Protein AF-A0A7X9Q5V1-F1 (afdb_monomer_lite)

Secondary structure (DSSP, 8-state):
--SHHHHHHHHHTTS--------PPPPPP-PPPEEEEETTB-SS----HHHHHHHTTSPEEEEETT--EEEEEEEEEEEEEEEEEE-TTT--EEEEEEEEEEEESSSS--HHHHHHHHHH--TT-EEEEEEEEEE-

Radius of gyration: 31.69 Å; chains: 1; bounding box: 59×36×107 Å

Structure (mmCIF, N/CA/C/O backbone):
data_AF-A0A7X9Q5V1-F1
#
_entry.id   AF-A0A7X9Q5V1-F1
#
loop_
_atom_site.group_PDB
_atom_site.id
_atom_site.type_symbol
_atom_site.label_atom_id
_atom_site.label_alt_id
_atom_site.label_comp_id
_atom_site.label_asym_id
_atom_site.label_entity_id
_atom_site.label_seq_id
_atom_site.pdbx_PDB_ins_code
_atom_site.Cartn_x
_atom_site.Cartn_y
_atom_site.Cartn_z
_atom_site.occupancy
_atom_site.B_iso_or_equiv
_atom_site.auth_seq_id
_atom_site.auth_comp_id
_atom_site.auth_asym_id
_atom_site.auth_atom_id
_atom_site.pdbx_PDB_model_num
ATOM 1 N N . MET A 1 1 ? 37.152 24.543 -82.909 1.00 51.34 1 MET A N 1
ATOM 2 C CA . MET A 1 1 ? 37.102 25.037 -81.510 1.00 51.34 1 MET A CA 1
ATOM 3 C C . MET A 1 1 ? 35.661 25.082 -80.971 1.00 51.34 1 MET A C 1
ATOM 5 O O . MET A 1 1 ? 35.198 26.136 -80.565 1.00 51.34 1 MET A O 1
ATOM 9 N N . LYS A 1 2 ? 34.920 23.960 -80.984 1.00 51.84 2 LYS A N 1
ATOM 10 C CA . LYS A 1 2 ? 33.527 23.888 -80.474 1.00 51.84 2 LYS A CA 1
ATOM 11 C C . LYS A 1 2 ? 33.261 22.700 -79.531 1.00 51.84 2 LYS A C 1
ATOM 13 O O . LYS A 1 2 ? 32.207 22.643 -78.917 1.00 51.84 2 LYS A O 1
ATOM 18 N N . HIS A 1 3 ? 34.222 21.786 -79.367 1.00 50.09 3 HIS A N 1
ATOM 19 C CA . HIS A 1 3 ? 34.060 20.588 -78.528 1.00 50.09 3 HIS A CA 1
ATOM 20 C C . HIS A 1 3 ? 34.547 20.773 -77.083 1.00 50.09 3 HIS A C 1
ATOM 22 O O . HIS A 1 3 ? 34.115 20.047 -76.196 1.00 50.09 3 HIS A O 1
ATOM 28 N N . THR A 1 4 ? 35.373 21.788 -76.815 1.00 50.97 4 THR A N 1
ATOM 29 C CA . THR A 1 4 ? 35.905 22.060 -75.470 1.00 50.97 4 THR A CA 1
ATOM 30 C C . THR A 1 4 ? 34.893 22.734 -74.540 1.00 50.97 4 THR A C 1
ATOM 32 O O . THR A 1 4 ? 35.052 22.656 -73.332 1.00 50.97 4 THR A O 1
ATOM 35 N N . GLN A 1 5 ? 33.834 23.357 -75.073 1.00 52.28 5 GLN A N 1
ATOM 36 C CA . GLN A 1 5 ? 32.767 23.959 -74.257 1.00 52.28 5 GLN A CA 1
ATOM 37 C C . GLN A 1 5 ? 31.702 22.947 -73.815 1.00 52.28 5 GLN A C 1
ATOM 39 O O . GLN A 1 5 ? 31.035 23.164 -72.807 1.00 52.28 5 GLN A O 1
ATOM 44 N N . PHE A 1 6 ? 31.563 21.824 -74.527 1.00 47.78 6 PHE A N 1
ATOM 45 C CA . PHE A 1 6 ? 30.574 20.797 -74.189 1.00 47.78 6 PHE A CA 1
ATOM 46 C C . PHE A 1 6 ? 31.024 19.926 -73.007 1.00 47.78 6 PHE A C 1
ATOM 48 O O . PHE A 1 6 ? 30.204 19.509 -72.193 1.00 47.78 6 PHE A O 1
ATOM 55 N N . PHE A 1 7 ? 32.335 19.707 -72.863 1.00 49.75 7 PHE A N 1
ATOM 56 C CA . PHE A 1 7 ? 32.891 18.920 -71.758 1.00 49.75 7 PHE A CA 1
ATOM 57 C C . PHE A 1 7 ? 32.837 19.650 -70.408 1.00 49.75 7 PHE A C 1
ATOM 59 O O . PHE A 1 7 ? 32.642 19.020 -69.371 1.00 49.75 7 PHE A O 1
ATOM 66 N N . THR A 1 8 ? 32.933 20.981 -70.407 1.00 52.97 8 THR A N 1
ATOM 67 C CA . THR A 1 8 ? 32.878 21.788 -69.178 1.00 52.97 8 THR A CA 1
ATOM 68 C C . THR A 1 8 ? 31.462 21.884 -68.598 1.00 52.97 8 THR A C 1
ATOM 70 O O . THR A 1 8 ? 31.306 22.007 -67.386 1.00 52.97 8 THR A O 1
ATOM 73 N N . ALA A 1 9 ? 30.420 21.770 -69.431 1.00 52.94 9 ALA A N 1
ATOM 74 C CA . ALA A 1 9 ? 29.026 21.832 -68.983 1.00 52.94 9 ALA A CA 1
ATOM 75 C C . ALA A 1 9 ? 28.576 20.561 -68.234 1.00 52.94 9 ALA A C 1
ATOM 77 O O . ALA A 1 9 ? 27.799 20.643 -67.287 1.00 52.94 9 ALA A O 1
ATOM 78 N N . VAL A 1 10 ? 29.106 19.388 -68.600 1.00 55.66 10 VAL A N 1
ATOM 79 C CA . VAL A 1 10 ? 28.763 18.110 -67.945 1.00 55.66 10 VAL A CA 1
ATOM 80 C C . VAL A 1 10 ? 29.440 17.976 -66.575 1.00 55.66 10 VAL A C 1
ATOM 82 O O . VAL A 1 10 ? 28.869 17.388 -65.657 1.00 55.66 10 VAL A O 1
ATOM 85 N N . LEU A 1 11 ? 30.615 18.588 -66.388 1.00 52.44 11 LEU A N 1
ATOM 86 C CA . LEU A 1 11 ? 31.345 18.532 -65.118 1.00 52.44 11 LEU A CA 1
ATOM 87 C C . LEU A 1 11 ? 30.698 19.389 -64.009 1.00 52.44 11 LEU A C 1
ATOM 89 O O . LEU A 1 11 ? 30.880 19.101 -62.829 1.00 52.44 11 LEU A O 1
ATOM 93 N N . PHE A 1 12 ? 29.902 20.406 -64.364 1.00 50.44 12 PHE A N 1
ATOM 94 C CA . PHE A 1 12 ? 29.249 21.298 -63.394 1.00 50.44 12 PHE A CA 1
ATOM 95 C C . PHE A 1 12 ? 27.901 20.762 -62.867 1.00 50.44 12 PHE A C 1
ATOM 97 O O . PHE A 1 12 ? 27.459 21.146 -61.785 1.00 50.44 12 PHE A O 1
ATOM 104 N N . CYS A 1 13 ? 27.264 19.820 -63.574 1.00 51.62 13 CYS A N 1
ATOM 105 C CA . CYS A 1 13 ? 26.021 19.176 -63.123 1.00 51.62 13 CYS A CA 1
ATOM 106 C C . CYS A 1 13 ? 26.232 18.069 -62.074 1.00 51.62 13 CYS A C 1
ATOM 108 O O . CYS A 1 13 ? 25.271 17.653 -61.435 1.00 51.62 13 CYS A O 1
ATOM 110 N N . LEU A 1 14 ? 27.466 17.598 -61.863 1.00 52.03 14 LEU A N 1
ATOM 111 C CA . LEU A 1 14 ? 27.760 16.532 -60.893 1.00 52.03 14 LEU A CA 1
ATOM 112 C C . LEU A 1 14 ? 28.022 17.039 -59.464 1.00 52.03 14 LEU A C 1
ATOM 114 O O . LEU A 1 14 ? 28.053 16.236 -58.536 1.00 52.03 14 LEU A O 1
ATOM 118 N N . PHE A 1 15 ? 28.157 18.354 -59.259 1.00 54.38 15 PHE A N 1
ATOM 119 C CA . PHE A 1 15 ? 28.454 18.947 -57.944 1.00 54.38 15 PHE A CA 1
ATOM 120 C C . PHE A 1 15 ? 27.247 19.575 -57.225 1.00 54.38 15 PHE A C 1
ATOM 122 O O . PHE A 1 15 ? 27.397 20.092 -56.122 1.00 54.38 15 PHE A O 1
ATOM 129 N N . SER A 1 16 ? 26.041 19.519 -57.799 1.00 53.00 16 SER A N 1
ATOM 130 C CA . SER A 1 16 ? 24.839 20.162 -57.230 1.00 53.00 16 SER A CA 1
ATOM 131 C C . SER A 1 16 ? 23.951 19.242 -56.381 1.00 53.00 16 SER A C 1
ATOM 133 O O . SER A 1 16 ? 22.939 19.691 -55.848 1.00 53.00 16 SER A O 1
ATOM 135 N N . LEU A 1 17 ? 24.336 17.982 -56.161 1.00 56.84 17 LEU A N 1
ATOM 136 C CA . LEU A 1 17 ? 23.668 17.111 -55.190 1.00 56.84 17 LEU A CA 1
ATOM 137 C C . LEU A 1 17 ? 24.223 17.352 -53.779 1.00 56.84 17 LEU A C 1
ATOM 139 O O . LEU A 1 17 ? 24.745 16.447 -53.130 1.00 56.84 17 LEU A O 1
ATOM 143 N N . GLN A 1 18 ? 24.079 18.578 -53.270 1.00 59.53 18 GLN A N 1
ATOM 144 C CA . GLN A 1 18 ? 24.025 18.769 -51.823 1.00 59.53 18 GLN A CA 1
ATOM 145 C C . GLN A 1 18 ? 22.695 18.186 -51.352 1.00 59.53 18 GLN A C 1
ATOM 147 O O . GLN A 1 18 ? 21.667 18.859 -51.287 1.00 59.53 18 GLN A O 1
ATOM 152 N N . ALA A 1 19 ? 22.718 16.881 -51.087 1.00 58.00 19 ALA A N 1
ATOM 153 C CA . ALA A 1 19 ? 21.669 16.197 -50.363 1.00 58.00 19 ALA A CA 1
ATOM 154 C C . ALA A 1 19 ? 21.519 16.904 -49.012 1.00 58.00 19 ALA A C 1
ATOM 156 O O . ALA A 1 19 ? 22.333 16.724 -48.107 1.00 58.00 19 ALA A O 1
ATOM 157 N N . ASN A 1 20 ? 20.496 17.751 -48.893 1.00 62.19 20 ASN A N 1
ATOM 158 C CA . ASN A 1 20 ? 20.052 18.246 -47.602 1.00 62.19 20 ASN A CA 1
ATOM 159 C C . ASN A 1 20 ? 19.722 17.014 -46.761 1.00 62.19 20 ASN A C 1
ATOM 161 O O . ASN A 1 20 ? 18.737 16.322 -47.025 1.00 62.19 20 ASN A O 1
ATOM 165 N N . ALA A 1 21 ? 20.572 16.711 -45.781 1.00 57.31 21 ALA A N 1
ATOM 166 C CA . ALA A 1 21 ? 20.286 15.720 -44.765 1.00 57.31 21 ALA A CA 1
ATOM 167 C C . ALA A 1 21 ? 19.080 16.232 -43.971 1.00 57.31 21 ALA A C 1
ATOM 169 O O . ALA A 1 21 ? 19.227 16.949 -42.985 1.00 57.31 21 ALA A O 1
ATOM 170 N N . GLN A 1 22 ? 17.870 15.916 -44.440 1.00 66.75 22 GLN A N 1
ATOM 171 C CA . GLN A 1 22 ? 16.659 16.089 -43.656 1.00 66.75 22 GLN A CA 1
ATOM 172 C C . GLN A 1 22 ? 16.850 15.255 -42.398 1.00 66.75 22 GLN A C 1
ATOM 174 O O . GLN A 1 22 ? 16.848 14.021 -42.436 1.00 66.75 22 GLN A O 1
ATOM 179 N N . THR A 1 23 ? 17.077 15.942 -41.283 1.00 66.56 23 THR A N 1
ATOM 180 C CA . THR A 1 23 ? 17.095 15.324 -39.969 1.00 66.56 23 THR A CA 1
ATOM 181 C C . THR A 1 23 ? 15.742 14.653 -39.797 1.00 66.56 23 THR A C 1
ATOM 183 O O . THR A 1 23 ? 14.699 15.308 -39.753 1.00 66.56 23 THR A O 1
ATOM 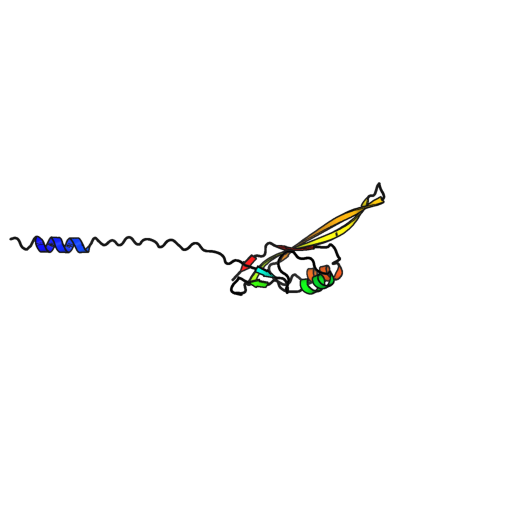186 N N . LYS A 1 24 ? 15.740 13.314 -39.796 1.00 73.81 24 LYS A N 1
ATOM 187 C CA . LYS A 1 24 ? 14.519 12.553 -39.536 1.00 73.81 24 LYS A CA 1
ATOM 188 C C . LYS A 1 24 ? 13.963 13.074 -38.210 1.00 73.81 24 LYS A C 1
ATOM 190 O O . LYS A 1 24 ? 14.724 13.108 -37.239 1.00 73.81 24 LYS A O 1
ATOM 195 N N . PRO A 1 25 ? 12.695 13.515 -38.157 1.00 75.00 25 PRO A N 1
ATOM 196 C CA . PRO A 1 25 ? 12.131 14.022 -36.921 1.00 75.00 25 PRO A CA 1
ATOM 197 C C . PRO A 1 25 ? 12.302 12.951 -35.848 1.00 75.00 25 PRO A C 1
ATOM 199 O O . PRO A 1 25 ? 11.905 11.801 -36.048 1.00 75.00 25 PRO A O 1
ATOM 202 N N . VAL A 1 26 ? 12.954 13.322 -34.743 1.00 79.75 26 VAL A N 1
ATOM 203 C CA . VAL A 1 26 ? 13.167 12.423 -33.607 1.00 79.75 26 VAL A CA 1
ATOM 204 C C . VAL A 1 26 ? 11.798 11.904 -33.196 1.00 79.75 26 VAL A C 1
ATOM 206 O O . VAL A 1 26 ? 10.899 12.686 -32.873 1.00 79.75 26 VAL A O 1
ATOM 209 N N . ALA A 1 27 ? 11.613 10.586 -33.274 1.00 82.69 27 ALA A N 1
ATOM 210 C CA . ALA A 1 27 ? 10.361 9.968 -32.883 1.00 82.69 27 ALA A CA 1
ATOM 211 C C . ALA A 1 27 ? 10.076 10.361 -31.429 1.00 82.69 27 ALA A C 1
ATOM 213 O O . ALA A 1 27 ? 10.887 10.102 -30.540 1.00 82.69 27 ALA A O 1
ATOM 214 N N . LYS A 1 28 ? 8.940 11.026 -31.190 1.00 84.12 28 LYS A N 1
ATOM 215 C CA . LYS A 1 28 ? 8.536 11.404 -29.834 1.00 84.12 28 LYS A CA 1
ATOM 216 C C . LYS A 1 28 ? 8.432 10.132 -29.000 1.00 84.12 28 LYS A C 1
ATOM 218 O O . LYS A 1 28 ? 7.654 9.240 -29.346 1.00 84.12 28 LYS A O 1
ATOM 223 N N . PHE A 1 29 ? 9.207 10.062 -27.921 1.00 84.88 29 PHE A N 1
ATOM 224 C CA . PHE A 1 29 ? 9.113 8.970 -26.964 1.00 84.88 29 PHE A CA 1
ATOM 225 C C . PHE A 1 29 ? 7.681 8.898 -26.430 1.00 84.88 29 PHE A C 1
ATOM 227 O O . PHE A 1 29 ? 7.141 9.884 -25.927 1.00 84.88 29 PHE A O 1
ATOM 234 N N . LYS A 1 30 ? 7.052 7.735 -26.589 1.00 86.69 30 LYS A N 1
ATOM 235 C CA . LYS A 1 30 ? 5.739 7.444 -26.021 1.00 86.69 30 LYS A CA 1
ATOM 236 C C . LYS A 1 30 ? 5.967 6.490 -24.854 1.00 86.69 30 LYS A C 1
ATOM 238 O O . LYS A 1 30 ? 6.289 5.331 -25.120 1.00 86.69 30 LYS A O 1
ATOM 243 N N . PRO A 1 31 ? 5.841 6.949 -23.598 1.00 85.62 31 PRO A N 1
ATOM 244 C CA . PRO A 1 31 ? 6.007 6.055 -22.466 1.00 85.62 31 PRO A CA 1
ATOM 245 C C . PRO A 1 31 ? 4.957 4.934 -22.530 1.00 85.62 31 PRO A C 1
ATOM 247 O O . PRO A 1 31 ? 3.817 5.181 -22.947 1.00 85.62 31 PRO A O 1
ATOM 250 N N . PRO A 1 32 ? 5.322 3.703 -22.139 1.00 92.25 32 PRO A N 1
ATOM 251 C CA . PRO A 1 32 ? 4.369 2.609 -22.050 1.00 92.25 32 PRO A CA 1
ATOM 252 C C . PRO A 1 32 ? 3.302 2.932 -21.000 1.00 92.25 32 PRO A C 1
ATOM 254 O O . PRO A 1 32 ? 3.570 3.590 -19.993 1.00 92.25 32 PRO A O 1
ATOM 257 N N . LYS A 1 33 ? 2.078 2.446 -21.218 1.00 93.62 33 LYS A N 1
ATOM 258 C CA . LYS A 1 33 ? 1.051 2.468 -20.173 1.00 93.62 33 LYS A CA 1
ATOM 259 C C . LYS A 1 33 ? 1.379 1.377 -19.161 1.00 93.62 33 LYS A C 1
ATOM 261 O O . LYS A 1 33 ? 1.417 0.204 -19.529 1.00 93.62 33 LYS A O 1
ATOM 266 N N . LEU A 1 34 ? 1.611 1.778 -17.918 1.00 94.94 34 LEU A N 1
ATOM 267 C CA . LEU A 1 34 ? 1.968 0.879 -16.829 1.00 94.94 34 LEU A CA 1
ATOM 268 C C . LEU A 1 34 ? 0.745 0.550 -15.972 1.00 94.94 34 LEU A C 1
ATOM 270 O O . LEU A 1 34 ? -0.183 1.346 -15.851 1.00 94.94 34 LEU A O 1
ATOM 274 N N . THR A 1 35 ? 0.756 -0.635 -15.377 1.00 95.69 35 THR A N 1
ATOM 275 C CA . THR A 1 35 ? -0.200 -1.091 -14.369 1.00 95.69 35 THR A CA 1
ATOM 276 C C . THR A 1 35 ? 0.565 -1.506 -13.124 1.00 95.69 35 THR A C 1
ATOM 278 O O . THR A 1 35 ? 1.548 -2.242 -13.216 1.00 95.69 35 THR A O 1
ATOM 281 N N . THR A 1 36 ? 0.093 -1.045 -11.969 1.00 96.19 36 THR A N 1
ATOM 282 C CA . THR A 1 36 ? 0.651 -1.385 -10.659 1.00 96.19 36 THR A CA 1
ATOM 283 C C . THR A 1 36 ? -0.284 -2.345 -9.939 1.00 96.19 36 THR A C 1
ATOM 285 O O . THR A 1 36 ? -1.501 -2.162 -9.957 1.00 96.19 36 THR A O 1
ATOM 288 N N . MET A 1 37 ? 0.280 -3.362 -9.292 1.00 96.06 37 MET A N 1
ATOM 289 C CA . MET A 1 37 ? -0.467 -4.343 -8.511 1.00 96.06 37 MET A CA 1
ATOM 290 C C . MET A 1 37 ? 0.182 -4.630 -7.164 1.00 96.06 37 MET A C 1
ATOM 292 O O . MET A 1 37 ? 1.408 -4.677 -7.053 1.00 96.06 37 MET A O 1
ATOM 296 N N . LEU A 1 38 ? -0.659 -4.924 -6.174 1.00 96.25 38 LEU A N 1
ATOM 297 C CA . LEU A 1 38 ? -0.268 -5.516 -4.899 1.00 96.25 38 LEU A CA 1
ATOM 298 C C . LEU A 1 38 ? -0.957 -6.878 -4.766 1.00 96.25 38 LEU A C 1
ATOM 300 O O . LEU A 1 38 ? -2.167 -6.960 -4.559 1.00 96.25 38 LEU A O 1
ATOM 304 N N . GLY A 1 39 ? -0.197 -7.962 -4.926 1.00 93.50 39 GLY A N 1
ATOM 305 C CA . GLY A 1 39 ? -0.789 -9.294 -5.077 1.00 93.50 39 GLY A CA 1
ATOM 306 C C . GLY A 1 39 ? -1.646 -9.372 -6.346 1.00 93.50 39 GLY A C 1
ATOM 307 O O . GLY A 1 39 ? -1.134 -9.149 -7.441 1.00 93.50 39 GLY A O 1
ATOM 308 N N . GLU A 1 40 ? -2.934 -9.675 -6.190 1.00 93.50 40 GLU A N 1
ATOM 309 C CA . GLU A 1 40 ? -3.923 -9.711 -7.282 1.00 93.50 40 GLU A CA 1
ATOM 310 C C . GLU A 1 40 ? -4.743 -8.415 -7.394 1.00 93.50 40 GLU A C 1
ATOM 312 O O . GLU A 1 40 ? -5.560 -8.263 -8.302 1.00 93.50 40 GLU A O 1
ATOM 317 N N . PHE A 1 41 ? -4.508 -7.457 -6.495 1.00 95.00 41 PHE A N 1
ATOM 318 C CA . PHE A 1 41 ? -5.272 -6.221 -6.424 1.00 95.00 41 PHE A CA 1
ATOM 319 C C . PHE A 1 41 ? -4.636 -5.134 -7.285 1.00 95.00 41 PHE A C 1
ATOM 321 O O . PHE A 1 41 ? -3.419 -4.928 -7.273 1.00 95.00 41 PHE A O 1
ATOM 328 N N . LYS A 1 42 ? -5.495 -4.429 -8.017 1.00 92.06 42 LYS A N 1
ATOM 329 C CA . LYS A 1 42 ? -5.195 -3.231 -8.800 1.00 92.06 42 LYS A CA 1
ATOM 330 C C . LYS A 1 42 ? -6.273 -2.190 -8.521 1.00 92.06 42 LYS A C 1
ATOM 332 O O . LYS A 1 42 ? -7.377 -2.560 -8.121 1.00 92.06 42 LYS A O 1
ATOM 337 N N . ASP A 1 43 ? -5.955 -0.933 -8.802 1.00 89.75 43 ASP A N 1
ATOM 338 C CA . ASP A 1 43 ? -6.862 0.203 -8.628 1.00 89.75 43 ASP A CA 1
ATOM 339 C C . ASP A 1 43 ? -7.425 0.314 -7.193 1.00 89.75 43 ASP A C 1
ATOM 341 O O . ASP A 1 43 ? -6.940 -0.315 -6.248 1.00 89.75 43 ASP A O 1
ATOM 345 N N . SER A 1 44 ? -8.427 1.172 -7.005 1.00 91.88 44 SER A N 1
ATOM 346 C CA . SER A 1 44 ? -9.134 1.300 -5.732 1.00 91.88 44 SER A CA 1
ATOM 347 C C . SER A 1 44 ? -10.166 0.186 -5.585 1.00 91.88 44 SER A C 1
ATOM 349 O O . SER A 1 44 ? -11.079 0.064 -6.399 1.00 91.88 44 SER A O 1
ATOM 351 N N . THR A 1 45 ? -10.053 -0.603 -4.520 1.00 94.62 45 THR A N 1
ATOM 352 C CA . THR A 1 45 ? -11.008 -1.671 -4.212 1.00 94.62 45 THR A CA 1
ATOM 353 C C . THR A 1 45 ? -11.182 -1.833 -2.709 1.00 94.62 45 THR A C 1
ATOM 355 O O . THR A 1 45 ? -10.242 -1.649 -1.937 1.00 94.62 45 THR A O 1
ATOM 358 N N . GLY A 1 46 ? -12.392 -2.205 -2.293 1.00 95.75 46 GLY A N 1
ATOM 359 C CA . GLY A 1 46 ? -12.654 -2.648 -0.927 1.00 95.75 46 GLY A CA 1
ATOM 360 C C . GLY A 1 46 ? -12.180 -4.086 -0.733 1.00 95.75 46 GLY A C 1
ATOM 361 O O . GLY A 1 46 ? -12.400 -4.934 -1.597 1.00 95.75 46 GLY A O 1
ATOM 362 N N . ILE A 1 47 ? -11.535 -4.360 0.399 1.00 96.12 47 ILE A N 1
ATOM 363 C CA . ILE A 1 47 ? -11.092 -5.699 0.808 1.00 96.12 47 ILE A CA 1
ATOM 364 C C . ILE A 1 47 ? -11.360 -5.906 2.299 1.00 96.12 47 ILE A C 1
ATOM 366 O O . ILE A 1 47 ? -11.616 -4.953 3.036 1.00 96.12 47 ILE A O 1
ATOM 370 N N . THR A 1 48 ? -11.294 -7.157 2.756 1.00 97.06 48 THR A N 1
ATOM 371 C CA . THR A 1 48 ? -11.369 -7.459 4.193 1.00 97.06 48 THR A CA 1
ATOM 372 C C . THR A 1 48 ? -10.105 -6.990 4.918 1.00 97.06 48 THR A C 1
ATOM 374 O O . THR A 1 48 ? -9.031 -6.878 4.314 1.00 97.06 48 THR A O 1
ATOM 377 N N . LYS A 1 49 ? -10.206 -6.750 6.232 1.00 96.00 49 LYS A N 1
ATOM 378 C CA . LYS A 1 49 ? -9.040 -6.382 7.053 1.00 96.00 49 LYS A CA 1
ATOM 379 C C . LYS A 1 49 ? -7.995 -7.506 7.074 1.00 96.00 49 LYS A C 1
ATOM 381 O O . LYS A 1 49 ? -6.800 -7.228 7.087 1.00 96.00 49 LYS A O 1
ATOM 386 N N . GLU A 1 50 ? -8.434 -8.763 7.018 1.00 96.62 50 GLU A N 1
ATOM 387 C CA . GLU A 1 50 ? -7.580 -9.950 6.967 1.00 96.62 50 GLU A CA 1
ATOM 388 C C . GLU A 1 50 ? -6.786 -9.984 5.660 1.00 96.62 50 GLU A C 1
ATOM 390 O O . GLU A 1 50 ? -5.565 -10.150 5.677 1.00 96.62 50 GLU A O 1
ATOM 395 N N . THR A 1 51 ? -7.459 -9.743 4.530 1.00 96.88 51 THR A N 1
ATOM 396 C CA . THR A 1 51 ? -6.805 -9.625 3.224 1.00 96.88 51 THR A CA 1
ATOM 397 C C . THR A 1 51 ? -5.791 -8.486 3.237 1.00 96.88 51 THR A C 1
ATOM 399 O O . THR A 1 51 ? -4.653 -8.693 2.825 1.00 96.88 51 THR A O 1
ATOM 402 N N . ALA A 1 52 ? -6.153 -7.313 3.763 1.00 96.56 52 ALA A N 1
ATOM 403 C CA . ALA A 1 52 ? -5.245 -6.171 3.857 1.00 96.56 52 ALA A CA 1
ATOM 404 C C . ALA A 1 52 ? -3.989 -6.498 4.693 1.00 96.56 52 ALA A C 1
ATOM 406 O O . ALA A 1 52 ? -2.861 -6.250 4.258 1.00 96.56 52 ALA A O 1
ATOM 407 N N . ALA A 1 53 ? -4.168 -7.132 5.857 1.00 96.44 53 ALA A N 1
ATOM 408 C CA . ALA A 1 53 ? -3.081 -7.590 6.724 1.00 96.44 53 ALA A CA 1
ATOM 409 C C . ALA A 1 53 ? -2.183 -8.649 6.054 1.00 96.44 53 ALA A C 1
ATOM 411 O O . ALA A 1 53 ? -0.972 -8.699 6.304 1.00 96.44 53 ALA A O 1
ATOM 412 N N . GLN A 1 54 ? -2.741 -9.488 5.182 1.00 95.38 54 GLN A N 1
ATOM 413 C CA . GLN A 1 54 ? -1.972 -10.460 4.414 1.00 95.38 54 GLN A CA 1
ATOM 414 C C . GLN A 1 54 ? -1.148 -9.778 3.313 1.00 95.38 54 GLN A C 1
ATOM 416 O O . GLN A 1 54 ? 0.067 -9.990 3.246 1.00 95.38 54 GLN A O 1
ATOM 421 N N . ILE A 1 55 ? -1.780 -8.940 2.483 1.00 96.50 55 ILE A N 1
ATOM 422 C CA . ILE A 1 55 ? -1.164 -8.405 1.259 1.00 96.50 55 ILE A CA 1
ATOM 423 C C . ILE A 1 55 ? -0.179 -7.262 1.494 1.00 96.50 55 ILE A C 1
ATOM 425 O O . ILE A 1 55 ? 0.670 -7.034 0.640 1.00 96.50 55 ILE A O 1
ATOM 429 N N . ILE A 1 56 ? -0.231 -6.570 2.639 1.00 97.44 56 ILE A N 1
ATOM 430 C CA . ILE A 1 56 ? 0.688 -5.454 2.936 1.00 97.44 56 ILE A CA 1
ATOM 431 C C . ILE A 1 56 ? 2.171 -5.862 2.906 1.00 97.44 56 ILE A C 1
ATOM 433 O O . ILE A 1 56 ? 3.041 -5.028 2.687 1.00 97.44 56 ILE A O 1
ATOM 437 N N . GLY A 1 57 ? 2.468 -7.148 3.118 1.00 96.88 57 GLY A N 1
ATOM 438 C CA . GLY A 1 57 ? 3.826 -7.689 3.033 1.00 96.88 57 GLY A CA 1
ATOM 439 C C . GLY A 1 57 ? 4.257 -8.126 1.631 1.00 96.88 57 GLY A C 1
ATOM 440 O O . GLY A 1 57 ? 5.361 -8.645 1.487 1.00 96.88 57 GLY A O 1
ATOM 441 N N . LEU A 1 58 ? 3.404 -7.980 0.614 1.00 97.81 58 LEU A N 1
ATOM 442 C CA . LEU A 1 58 ? 3.728 -8.347 -0.761 1.00 97.81 58 LEU A CA 1
ATOM 443 C C . LEU A 1 58 ? 4.459 -7.203 -1.477 1.00 97.81 58 LEU A C 1
ATOM 445 O O . LEU A 1 58 ? 4.209 -6.032 -1.189 1.00 97.81 58 LEU A O 1
ATOM 449 N N . PRO A 1 59 ? 5.351 -7.517 -2.429 1.00 97.12 59 PRO A N 1
ATOM 450 C CA . PRO A 1 59 ? 5.970 -6.498 -3.258 1.00 97.12 59 PRO A CA 1
ATOM 451 C C . PRO A 1 59 ? 4.952 -5.906 -4.240 1.00 97.12 59 PRO A C 1
ATOM 453 O O . PRO A 1 59 ? 4.117 -6.624 -4.802 1.00 97.12 59 PRO A O 1
ATOM 456 N N . LEU A 1 60 ? 5.074 -4.605 -4.495 1.00 97.19 60 LEU A N 1
ATOM 457 C CA . LEU A 1 60 ? 4.428 -3.948 -5.622 1.00 97.19 60 LEU A CA 1
ATOM 458 C C . LEU A 1 60 ? 5.034 -4.467 -6.923 1.00 97.19 60 LEU A C 1
ATOM 460 O O . LEU A 1 60 ? 6.253 -4.537 -7.082 1.00 97.19 60 LEU A O 1
ATOM 464 N N . LYS A 1 61 ? 4.168 -4.807 -7.871 1.00 96.94 61 LYS A N 1
ATOM 465 C CA . LYS A 1 61 ? 4.556 -5.239 -9.213 1.00 96.94 61 LYS A CA 1
ATOM 466 C C . LYS A 1 61 ? 4.101 -4.204 -10.223 1.00 96.94 61 LYS A C 1
ATOM 468 O O . LYS A 1 61 ? 2.959 -3.757 -10.162 1.00 96.94 61 LYS A O 1
ATOM 473 N N . ILE A 1 62 ? 4.981 -3.868 -11.162 1.00 97.12 62 ILE A N 1
ATOM 474 C CA . ILE A 1 62 ? 4.690 -2.947 -12.259 1.00 97.12 62 ILE A CA 1
ATOM 475 C C . ILE A 1 62 ? 4.899 -3.690 -13.574 1.00 97.12 62 ILE A C 1
ATOM 477 O O . ILE A 1 62 ? 5.942 -4.318 -13.772 1.00 97.12 62 ILE A O 1
ATOM 481 N N . TYR A 1 63 ? 3.921 -3.620 -14.470 1.00 95.75 63 TYR A N 1
ATOM 482 C CA . TYR A 1 63 ? 4.026 -4.198 -15.804 1.00 95.75 63 TYR A CA 1
ATOM 483 C C . TYR A 1 63 ? 3.309 -3.356 -16.858 1.00 95.75 63 TYR A C 1
ATOM 485 O O . TYR A 1 63 ? 2.438 -2.548 -16.537 1.00 95.75 63 TYR A O 1
ATOM 493 N N . ASP A 1 64 ? 3.680 -3.541 -18.121 1.00 95.38 64 ASP A N 1
ATOM 494 C CA . ASP A 1 64 ? 2.976 -2.959 -19.265 1.00 95.38 64 ASP A CA 1
ATOM 495 C C . ASP A 1 64 ? 1.966 -3.940 -19.890 1.00 95.38 64 ASP A C 1
ATOM 497 O O . ASP A 1 64 ? 1.836 -5.098 -19.490 1.00 95.38 64 ASP A O 1
ATOM 501 N N . ALA A 1 65 ? 1.254 -3.500 -20.928 1.00 93.94 65 ALA A N 1
ATOM 502 C CA . ALA A 1 65 ? 0.302 -4.346 -21.654 1.00 93.94 65 ALA A CA 1
ATOM 503 C C . ALA A 1 65 ? 0.938 -5.597 -22.302 1.00 93.94 65 ALA A C 1
ATOM 505 O O . ALA A 1 65 ? 0.237 -6.577 -22.553 1.00 93.94 65 ALA A O 1
ATOM 506 N N . ALA A 1 66 ? 2.251 -5.584 -22.552 1.00 94.31 66 ALA A N 1
ATOM 507 C CA . ALA A 1 66 ? 3.011 -6.714 -23.081 1.00 94.31 66 ALA A CA 1
ATOM 508 C C . ALA A 1 66 ? 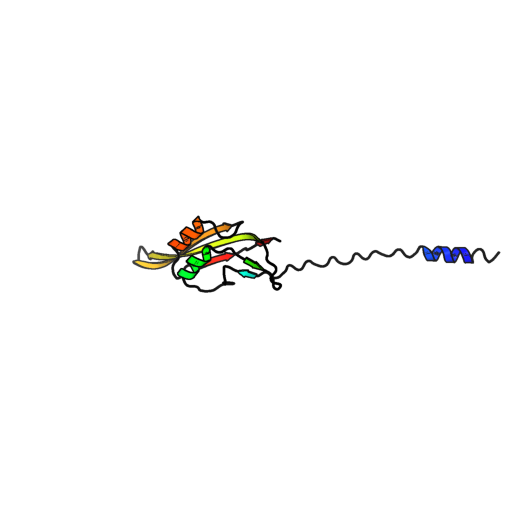3.547 -7.644 -21.974 1.00 94.31 66 ALA A C 1
ATOM 510 O O . ALA A 1 66 ? 4.280 -8.586 -22.270 1.00 94.31 66 ALA A O 1
ATOM 511 N N . LYS A 1 67 ? 3.164 -7.412 -20.708 1.00 93.56 67 LYS A N 1
ATOM 512 C CA . LYS A 1 67 ? 3.634 -8.133 -19.514 1.00 93.56 67 LYS A CA 1
ATOM 513 C C . LYS A 1 67 ? 5.136 -7.982 -19.254 1.00 93.56 67 LYS A C 1
ATOM 515 O O . LYS A 1 67 ? 5.701 -8.776 -18.501 1.00 93.56 67 LYS A O 1
ATOM 520 N N . LYS A 1 68 ? 5.790 -6.962 -19.823 1.00 95.44 68 LYS A N 1
ATOM 521 C CA . LYS A 1 68 ? 7.154 -6.604 -19.428 1.00 95.44 68 LYS A CA 1
ATOM 522 C C . LYS A 1 68 ? 7.110 -6.078 -17.999 1.00 95.44 68 LYS A C 1
ATOM 524 O O . LYS A 1 68 ? 6.314 -5.194 -17.695 1.00 95.44 68 LYS A O 1
ATOM 529 N N . THR A 1 69 ? 7.952 -6.623 -17.131 1.00 95.56 69 THR A N 1
ATOM 530 C CA . THR A 1 69 ? 8.064 -6.198 -15.733 1.00 95.56 69 THR A CA 1
ATOM 531 C C . THR A 1 69 ? 9.026 -5.029 -15.589 1.00 95.56 69 THR A C 1
ATOM 533 O O . THR A 1 69 ? 10.066 -5.002 -16.247 1.00 95.56 69 THR A O 1
ATOM 536 N N . TYR A 1 70 ? 8.707 -4.115 -14.680 1.00 96.62 70 TYR A N 1
ATOM 537 C CA . TYR A 1 70 ? 9.543 -2.970 -14.332 1.00 96.62 70 TYR A CA 1
ATOM 538 C C . TYR A 1 70 ? 9.884 -3.003 -12.847 1.00 96.62 70 TYR A C 1
ATOM 540 O O . TYR A 1 70 ? 9.089 -3.465 -12.023 1.00 96.62 70 TYR A O 1
ATOM 548 N N . SER A 1 71 ? 11.061 -2.488 -12.502 1.00 96.44 71 SER A N 1
ATOM 549 C CA . SER A 1 71 ? 11.463 -2.334 -11.109 1.00 96.44 71 SER A CA 1
ATOM 550 C C . SER A 1 71 ? 10.810 -1.092 -10.508 1.00 96.44 71 SER A C 1
ATOM 552 O O . SER A 1 71 ? 10.617 -0.081 -11.183 1.00 96.44 71 SER A O 1
ATOM 554 N N . VAL A 1 72 ? 10.498 -1.138 -9.215 1.00 97.31 72 VAL A N 1
ATOM 555 C CA . VAL A 1 72 ? 10.033 0.042 -8.479 1.00 97.31 72 VAL A CA 1
ATOM 556 C C . VAL A 1 72 ? 11.234 0.953 -8.211 1.00 97.31 72 VAL A C 1
ATOM 558 O O . VAL A 1 72 ? 12.245 0.511 -7.665 1.00 97.31 72 VAL A O 1
ATOM 561 N N . ALA A 1 73 ? 11.148 2.216 -8.622 1.00 97.50 73 ALA A N 1
ATOM 562 C CA . ALA A 1 73 ? 12.129 3.242 -8.279 1.00 97.50 73 ALA A CA 1
ATOM 563 C C . ALA A 1 73 ? 11.794 3.877 -6.928 1.00 97.50 73 ALA A C 1
ATOM 565 O O . ALA A 1 73 ? 12.664 4.003 -6.070 1.00 97.50 73 ALA A O 1
ATOM 566 N N . ASN A 1 74 ? 10.532 4.272 -6.751 1.00 98.06 74 ASN A N 1
ATOM 567 C CA . ASN A 1 74 ? 9.969 4.715 -5.483 1.00 98.06 74 ASN A CA 1
ATOM 568 C C . ASN A 1 74 ? 8.432 4.704 -5.528 1.00 98.06 74 ASN A C 1
ATOM 570 O O . ASN A 1 74 ? 7.838 4.558 -6.596 1.00 98.06 74 ASN A O 1
ATOM 574 N N . TYR A 1 75 ? 7.806 4.804 -4.360 1.00 98.25 75 TYR A N 1
ATOM 575 C CA . TYR A 1 75 ? 6.368 4.998 -4.173 1.00 98.25 75 TYR A CA 1
ATOM 576 C C . TYR A 1 75 ? 6.093 5.535 -2.769 1.00 98.25 75 TYR A C 1
ATOM 578 O O . TYR A 1 75 ? 6.925 5.404 -1.870 1.00 98.25 75 TYR A O 1
ATOM 586 N N . GLN A 1 76 ? 4.902 6.081 -2.552 1.00 98.31 76 GLN A N 1
A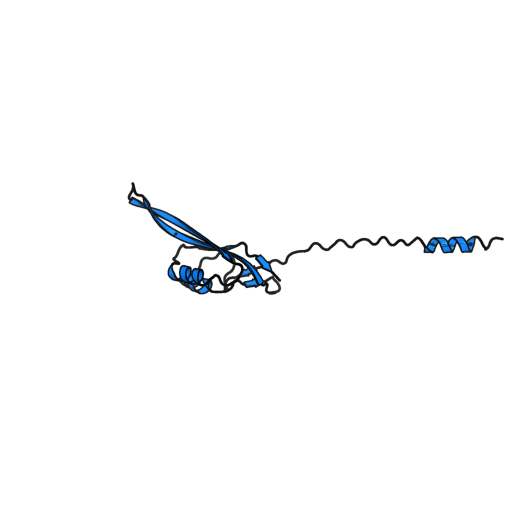TOM 587 C CA . GLN A 1 76 ? 4.427 6.455 -1.226 1.00 98.31 76 GLN A CA 1
ATOM 588 C C . GLN A 1 76 ? 3.354 5.484 -0.733 1.00 98.31 76 GLN A C 1
ATOM 590 O O . GLN A 1 76 ? 2.490 5.052 -1.501 1.00 98.31 76 GLN A O 1
ATOM 595 N N . LEU A 1 77 ? 3.401 5.161 0.561 1.00 98.25 77 LEU A N 1
ATOM 596 C CA . LEU A 1 77 ? 2.296 4.532 1.282 1.00 98.25 77 LEU A CA 1
ATOM 597 C C . LEU A 1 77 ? 1.686 5.564 2.226 1.00 98.25 77 LEU A C 1
ATOM 599 O O . LEU A 1 77 ? 2.408 6.173 3.016 1.00 98.25 77 LEU A O 1
ATOM 603 N N . ALA A 1 78 ? 0.361 5.685 2.213 1.00 98.25 78 ALA A N 1
ATOM 604 C CA . ALA A 1 78 ? -0.383 6.331 3.283 1.00 98.25 78 ALA A CA 1
ATOM 605 C C . ALA A 1 78 ? -1.384 5.361 3.914 1.00 98.25 78 ALA A C 1
ATOM 607 O O . ALA A 1 78 ? -2.084 4.628 3.221 1.00 98.25 78 ALA A O 1
ATOM 608 N N . TYR A 1 79 ? -1.460 5.379 5.239 1.00 98.25 79 TYR A N 1
ATOM 609 C CA . TYR A 1 79 ? -2.409 4.612 6.032 1.00 98.25 79 TYR A CA 1
ATOM 610 C C . TYR A 1 79 ? -3.315 5.576 6.781 1.00 98.25 79 TYR A C 1
ATOM 612 O O . TYR A 1 79 ? -2.880 6.285 7.695 1.00 98.25 79 TYR A O 1
ATOM 620 N N . LYS A 1 80 ? -4.576 5.618 6.358 1.00 98.12 80 LYS A N 1
ATOM 621 C CA . LYS A 1 80 ? -5.619 6.425 6.974 1.00 98.12 80 LYS A CA 1
ATOM 622 C C . LYS A 1 80 ? -6.401 5.553 7.941 1.00 98.12 80 LYS A C 1
ATOM 624 O O . LYS A 1 80 ? -7.150 4.666 7.543 1.00 98.12 80 LYS A O 1
ATOM 629 N N . LYS A 1 81 ? -6.208 5.826 9.223 1.00 97.31 81 LYS A N 1
ATOM 630 C CA . LYS A 1 81 ? -6.858 5.137 10.330 1.00 97.31 81 LYS A CA 1
ATOM 631 C C . LYS A 1 81 ? -8.128 5.872 10.688 1.00 97.31 81 LYS A C 1
ATOM 633 O O . LYS A 1 81 ? -8.080 7.058 11.006 1.00 97.31 81 LYS A O 1
ATOM 638 N N . THR A 1 82 ? -9.244 5.171 10.687 1.00 96.38 82 THR A N 1
ATOM 639 C CA . THR A 1 82 ? -10.504 5.685 11.211 1.00 96.38 82 THR A CA 1
ATOM 640 C C . THR A 1 82 ? -10.487 5.674 12.735 1.00 96.38 82 THR A C 1
ATOM 642 O O . THR A 1 82 ? -9.825 4.862 13.386 1.00 96.38 82 THR A O 1
ATOM 645 N N . GLY A 1 83 ? -11.220 6.587 13.347 1.00 93.50 83 GLY A N 1
ATOM 646 C CA . GLY A 1 83 ? -11.317 6.734 14.788 1.00 93.50 83 GLY A CA 1
ATOM 647 C C . GLY A 1 83 ? -12.644 7.356 15.178 1.00 93.50 83 GLY A C 1
ATOM 648 O O . GLY A 1 83 ? -13.425 7.788 14.333 1.00 93.50 83 GLY A O 1
ATOM 649 N N . ILE A 1 84 ? -12.887 7.393 16.480 1.00 93.38 84 ILE A N 1
ATOM 650 C CA . ILE A 1 84 ? -14.021 8.086 17.075 1.00 93.38 84 ILE A CA 1
ATOM 651 C C . ILE A 1 84 ? -13.452 8.935 18.207 1.00 93.38 84 ILE A C 1
ATOM 653 O O . ILE A 1 84 ? -12.631 8.447 18.984 1.00 93.38 84 ILE A O 1
ATOM 657 N N . ARG A 1 85 ? -13.858 10.199 18.271 1.00 93.56 85 ARG A N 1
ATOM 658 C CA . ARG A 1 85 ? -13.588 11.103 19.391 1.00 93.56 85 ARG A CA 1
ATOM 659 C C . ARG A 1 85 ? -14.912 11.478 20.043 1.00 93.56 85 ARG A C 1
ATOM 661 O O . ARG A 1 85 ? -15.904 11.645 19.345 1.00 93.56 85 ARG A O 1
ATOM 668 N N . GLU A 1 86 ? -14.917 11.638 21.356 1.00 94.31 86 GLU A N 1
ATOM 669 C CA . GLU A 1 86 ? -16.055 12.193 22.084 1.00 94.31 86 GLU A CA 1
ATOM 670 C C . GLU A 1 86 ? -15.968 13.725 22.133 1.00 94.31 86 GLU A C 1
ATOM 672 O O . GLU A 1 86 ? -14.896 14.300 22.341 1.00 94.31 86 GLU A O 1
ATOM 677 N N . ASP A 1 87 ? -17.089 14.391 21.884 1.00 92.56 87 ASP A N 1
ATOM 678 C CA . ASP A 1 87 ? -17.233 15.827 22.072 1.00 92.56 87 ASP A CA 1
ATOM 679 C C . ASP A 1 87 ? -17.341 16.155 23.566 1.00 92.56 87 ASP A C 1
ATOM 681 O O . ASP A 1 87 ? -18.255 15.697 24.245 1.00 92.56 87 ASP A O 1
ATOM 685 N N . GLU A 1 88 ? -16.420 16.971 24.071 1.00 91.25 88 GLU A N 1
ATOM 686 C CA . GLU A 1 88 ? -16.288 17.255 25.507 1.00 91.25 88 GLU A CA 1
ATOM 687 C C . GLU A 1 88 ? -17.472 18.040 26.096 1.00 91.25 88 GLU A C 1
ATOM 689 O O . GLU A 1 88 ? -17.667 18.028 27.308 1.00 91.25 88 GLU A O 1
ATOM 694 N N . ILE A 1 89 ? -18.273 18.716 25.262 1.00 94.00 89 ILE A N 1
ATOM 695 C CA . ILE A 1 89 ? -19.420 19.521 25.707 1.00 94.00 89 ILE A CA 1
ATOM 696 C C . ILE A 1 89 ? -20.712 18.702 25.629 1.00 94.00 89 ILE A C 1
ATOM 698 O O . ILE A 1 89 ? -21.562 18.777 26.513 1.00 94.00 89 ILE A O 1
ATOM 702 N N . THR A 1 90 ? -20.887 17.940 24.551 1.00 93.31 90 THR A N 1
ATOM 703 C CA . THR A 1 90 ? -22.148 17.262 24.219 1.00 93.31 90 THR A CA 1
ATOM 704 C C . THR A 1 90 ? -22.132 15.756 24.473 1.00 93.31 90 THR A C 1
ATOM 706 O O . THR A 1 90 ? -23.188 15.132 24.379 1.00 93.31 90 THR A O 1
ATOM 709 N N . GLY A 1 91 ? -20.969 15.154 24.745 1.00 92.88 91 GLY A N 1
ATOM 710 C CA . GLY A 1 91 ? -20.792 13.703 24.902 1.00 92.88 91 GLY A CA 1
ATOM 711 C C . GLY A 1 91 ? -21.021 12.905 23.612 1.00 92.88 91 GLY A C 1
ATOM 712 O O . GLY A 1 91 ? -21.144 11.681 23.629 1.00 92.88 91 GLY A O 1
ATOM 713 N N . LYS A 1 92 ? -21.151 13.578 22.460 1.00 95.31 92 LYS A N 1
ATOM 714 C CA . LYS A 1 92 ? -21.441 12.917 21.183 1.00 95.31 92 LYS A CA 1
ATOM 715 C C . LYS A 1 92 ? -20.184 12.308 20.579 1.00 95.31 92 LYS A C 1
ATOM 717 O O . LYS A 1 92 ? -19.128 12.931 20.543 1.00 95.31 92 LYS A O 1
ATOM 722 N N . LEU A 1 93 ? -20.331 11.110 20.020 1.00 94.44 93 LEU A N 1
ATOM 723 C CA . LEU A 1 93 ? -19.278 10.433 19.271 1.00 94.44 93 LEU A CA 1
ATOM 724 C C . LEU A 1 93 ? -19.156 11.020 17.857 1.00 94.44 93 LEU A C 1
ATOM 726 O O . LEU A 1 93 ? -20.104 10.984 17.073 1.00 94.44 93 LEU A O 1
ATOM 730 N N . ILE A 1 94 ? -17.973 11.530 17.525 1.00 94.81 94 ILE A N 1
ATOM 731 C CA . ILE A 1 94 ? -17.631 12.142 16.241 1.00 94.81 94 ILE A CA 1
ATOM 732 C C . ILE A 1 94 ? -16.603 11.255 15.523 1.00 94.81 94 ILE A C 1
ATOM 734 O O . ILE A 1 94 ? -15.525 10.998 16.073 1.00 94.81 94 ILE A O 1
ATOM 738 N N . PRO A 1 95 ? -16.885 10.794 14.291 1.00 93.38 95 PRO A N 1
ATOM 739 C CA . PRO A 1 95 ? -15.896 10.113 13.467 1.00 93.38 95 PRO A CA 1
ATOM 740 C C . PRO A 1 95 ? -14.700 11.020 13.179 1.00 93.38 95 PRO A C 1
ATOM 742 O O . PRO A 1 95 ? -14.851 12.185 12.821 1.00 93.38 95 PRO A O 1
ATOM 745 N N . THR A 1 96 ? -13.499 10.472 13.296 1.00 95.38 96 THR A N 1
ATOM 746 C CA . THR A 1 96 ? -12.252 11.164 12.962 1.00 95.38 96 THR A CA 1
ATOM 747 C C . THR A 1 96 ? -11.329 10.235 12.185 1.00 95.38 96 THR A C 1
ATOM 749 O O . THR A 1 96 ? -11.579 9.032 12.078 1.00 95.38 96 THR A O 1
ATOM 752 N N . SER A 1 97 ? -10.251 10.777 11.626 1.00 95.94 97 SER A N 1
ATOM 753 C CA . SER A 1 97 ? -9.211 9.966 11.008 1.00 95.94 97 SER A CA 1
ATOM 754 C C . SER A 1 97 ? -7.823 10.524 11.264 1.00 95.94 97 SER A C 1
ATOM 756 O O . SER A 1 97 ? -7.632 11.736 11.325 1.00 95.94 97 SER A O 1
ATOM 758 N N . THR A 1 98 ? -6.845 9.632 11.354 1.00 96.81 98 THR A N 1
ATOM 759 C CA . THR A 1 98 ? -5.423 9.971 11.422 1.00 96.81 98 THR A CA 1
ATOM 760 C C . THR A 1 98 ? -4.725 9.407 10.196 1.00 96.81 98 THR A C 1
ATOM 762 O O . THR A 1 98 ? -4.994 8.274 9.804 1.00 96.81 98 THR A O 1
ATOM 765 N N . LEU A 1 99 ? -3.819 10.178 9.601 1.00 97.38 99 LEU A N 1
ATOM 766 C CA . LEU A 1 99 ? -3.044 9.765 8.437 1.00 97.38 99 LEU A CA 1
ATOM 767 C C . LEU A 1 99 ? -1.574 9.607 8.827 1.00 97.38 99 LEU A C 1
ATOM 769 O O . LEU A 1 99 ? -0.978 10.513 9.403 1.00 97.38 99 LEU A O 1
ATOM 773 N N . SER A 1 100 ? -0.983 8.465 8.497 1.00 97.75 100 SER A N 1
ATOM 774 C CA . SER A 1 100 ? 0.467 8.259 8.540 1.00 97.75 100 SER A CA 1
ATOM 775 C C . SER A 1 100 ? 0.958 7.984 7.127 1.00 97.75 100 SER A C 1
ATOM 777 O O . SER A 1 100 ? 0.293 7.250 6.399 1.00 97.75 100 SER A O 1
ATOM 779 N N . TYR A 1 101 ? 2.097 8.548 6.729 1.00 97.44 101 TYR A N 1
ATOM 780 C CA . TYR A 1 101 ? 2.632 8.385 5.376 1.00 97.44 101 TYR A CA 1
ATOM 781 C C . TYR A 1 101 ? 4.152 8.206 5.385 1.00 97.44 101 TYR A C 1
ATOM 783 O O . TYR A 1 101 ? 4.826 8.658 6.312 1.00 97.44 101 TYR A O 1
ATOM 791 N N . GLN A 1 102 ? 4.684 7.537 4.362 1.00 98.25 102 GLN A N 1
ATOM 792 C CA . GLN A 1 102 ? 6.122 7.389 4.144 1.00 98.25 102 GLN A CA 1
ATOM 793 C C . GLN A 1 102 ? 6.442 7.136 2.658 1.00 98.25 102 GLN A C 1
ATOM 795 O O . GLN A 1 102 ? 5.710 6.425 1.969 1.00 98.25 102 GLN A O 1
ATOM 800 N N . LEU A 1 103 ? 7.574 7.682 2.196 1.00 98.25 103 LEU A N 1
ATOM 801 C CA . LEU A 1 103 ? 8.212 7.352 0.918 1.00 98.25 103 LEU A CA 1
ATOM 802 C C . LEU A 1 103 ? 9.056 6.074 1.044 1.00 98.25 10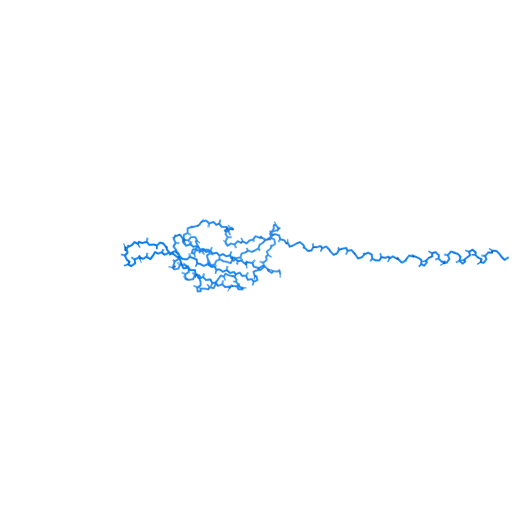3 LEU A C 1
ATOM 804 O O . LEU A 1 103 ? 9.826 5.912 1.994 1.00 98.25 103 LEU A O 1
ATOM 808 N N . PHE A 1 104 ? 8.959 5.202 0.046 1.00 98.25 104 PHE A N 1
ATOM 809 C CA . PHE A 1 104 ? 9.729 3.971 -0.079 1.00 98.25 104 PHE A CA 1
ATOM 810 C C . PHE A 1 104 ? 10.483 3.954 -1.401 1.00 98.25 104 PHE A C 1
ATOM 812 O O . PHE A 1 104 ? 9.921 4.263 -2.446 1.00 98.25 104 PHE A O 1
ATOM 819 N N . THR A 1 105 ? 11.746 3.540 -1.360 1.00 97.12 105 THR A N 1
ATOM 820 C CA . THR A 1 105 ? 12.598 3.320 -2.543 1.00 97.12 105 THR A CA 1
ATOM 821 C C . THR A 1 105 ? 12.726 1.840 -2.907 1.00 97.12 105 THR A C 1
ATOM 823 O O . THR A 1 105 ? 13.348 1.493 -3.905 1.00 97.12 105 THR A O 1
ATOM 826 N N . GLU A 1 106 ? 12.139 0.961 -2.092 1.00 95.50 106 GLU A N 1
ATOM 827 C CA . GLU A 1 106 ? 12.189 -0.494 -2.219 1.00 95.50 106 GLU A CA 1
ATOM 828 C C . GLU A 1 106 ? 10.821 -1.099 -1.882 1.00 95.50 106 GLU A C 1
ATOM 830 O O . GLU A 1 106 ? 10.011 -0.498 -1.169 1.00 95.50 106 GLU A O 1
ATOM 835 N N . THR A 1 107 ? 10.546 -2.290 -2.412 1.00 96.75 107 THR A N 1
ATOM 836 C CA . THR A 1 107 ? 9.295 -3.016 -2.177 1.00 96.75 107 THR A CA 1
ATOM 837 C C . THR A 1 107 ? 9.592 -4.466 -1.768 1.00 96.75 107 THR A C 1
ATOM 839 O O . THR A 1 107 ? 10.488 -5.070 -2.362 1.00 96.75 107 THR A O 1
ATOM 842 N N . PRO A 1 108 ? 8.889 -5.052 -0.776 1.00 97.00 108 PRO A N 1
ATOM 843 C CA . PRO A 1 108 ? 7.708 -4.547 -0.056 1.00 97.00 108 PRO A CA 1
ATOM 844 C C . PRO A 1 108 ? 8.006 -3.372 0.891 1.00 97.00 108 PRO A C 1
ATOM 846 O O . PRO A 1 108 ? 9.144 -2.928 1.024 1.00 97.00 108 PRO A O 1
ATOM 849 N N . VAL A 1 109 ? 6.964 -2.851 1.543 1.00 97.38 109 VAL A N 1
ATOM 850 C CA . VAL A 1 109 ? 7.102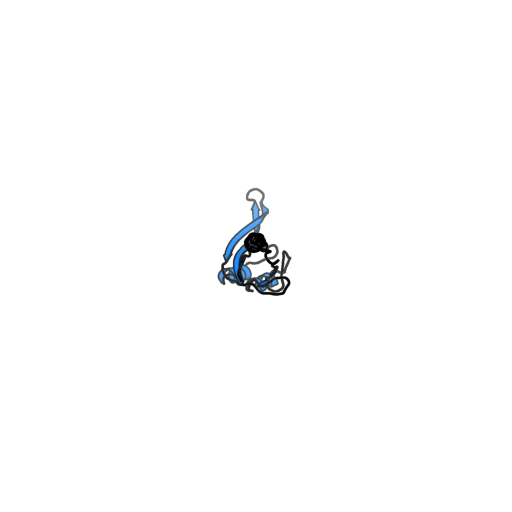 -1.814 2.582 1.00 97.38 109 VAL A CA 1
ATOM 851 C C . VAL A 1 109 ? 7.945 -2.332 3.754 1.00 97.38 109 VAL A C 1
ATOM 853 O O . VAL A 1 109 ? 8.132 -3.539 3.928 1.00 97.38 109 VAL A O 1
ATOM 856 N N . SER A 1 110 ? 8.457 -1.428 4.591 1.00 97.56 110 SER A N 1
ATOM 857 C CA . SER A 1 110 ? 9.381 -1.813 5.663 1.00 97.56 110 SER A CA 1
ATOM 858 C C . SER A 1 110 ? 8.726 -2.751 6.694 1.00 97.56 110 SER A C 1
ATOM 860 O O . SER A 1 110 ? 7.515 -2.671 6.935 1.00 97.56 110 SER A O 1
ATOM 862 N N . PRO A 1 111 ? 9.509 -3.602 7.385 1.00 97.75 111 PRO A N 1
ATOM 863 C CA . PRO A 1 111 ? 8.973 -4.520 8.392 1.00 97.75 111 PRO A CA 1
ATOM 864 C C . PRO A 1 111 ? 8.158 -3.833 9.497 1.00 97.75 111 PRO A C 1
ATOM 866 O O . PRO A 1 111 ? 7.193 -4.408 10.001 1.00 97.75 111 PRO A O 1
ATOM 869 N N . ILE A 1 112 ? 8.513 -2.592 9.853 1.00 97.44 112 ILE A N 1
ATOM 870 C CA . ILE A 1 112 ? 7.778 -1.784 10.838 1.00 97.44 112 ILE A CA 1
ATOM 871 C C . ILE A 1 112 ? 6.364 -1.487 10.333 1.00 97.44 112 ILE A C 1
ATOM 873 O O . ILE A 1 112 ? 5.403 -1.677 11.075 1.00 97.44 112 ILE A O 1
ATOM 877 N N . TRP A 1 113 ? 6.213 -1.083 9.070 1.00 98.00 113 TRP A N 1
ATOM 878 C CA . TRP A 1 113 ? 4.904 -0.835 8.466 1.00 98.00 113 TRP A CA 1
ATOM 879 C C . TRP A 1 113 ? 4.061 -2.102 8.369 1.00 98.00 113 TRP A C 1
ATOM 881 O O . TRP A 1 113 ? 2.898 -2.085 8.771 1.00 98.00 113 TRP A O 1
ATOM 891 N N . ILE A 1 114 ? 4.659 -3.214 7.929 1.00 98.25 114 ILE A N 1
ATOM 892 C CA . ILE A 1 114 ? 3.985 -4.520 7.874 1.00 98.25 114 ILE A CA 1
ATOM 893 C C . ILE A 1 114 ? 3.459 -4.898 9.263 1.00 98.25 114 ILE A C 1
ATOM 895 O O . ILE A 1 114 ? 2.288 -5.248 9.408 1.00 98.25 114 ILE A O 1
ATOM 899 N N . LYS A 1 115 ? 4.306 -4.804 10.296 1.00 98.31 115 LYS A N 1
ATOM 900 C CA . LYS A 1 115 ? 3.938 -5.132 11.679 1.00 98.31 115 LYS A CA 1
ATOM 901 C C . LYS A 1 115 ? 2.827 -4.218 12.199 1.00 98.31 115 LYS A C 1
ATOM 903 O O . LYS A 1 115 ? 1.855 -4.715 12.761 1.00 98.31 115 LYS A O 1
ATOM 908 N N . THR A 1 116 ? 2.958 -2.907 12.003 1.00 97.50 116 THR A N 1
ATOM 909 C CA . THR A 1 116 ? 1.983 -1.912 12.471 1.00 97.50 116 THR A CA 1
ATOM 910 C C . THR A 1 116 ? 0.621 -2.114 11.822 1.00 97.50 116 THR A C 1
ATOM 912 O O . THR A 1 116 ? -0.383 -2.172 12.528 1.00 97.50 116 THR A O 1
ATOM 915 N N . ILE A 1 117 ? 0.575 -2.270 10.496 1.00 97.69 117 ILE A N 1
ATOM 916 C CA . ILE A 1 117 ? -0.683 -2.457 9.767 1.00 97.69 117 ILE A CA 1
ATOM 917 C C . ILE A 1 117 ? -1.332 -3.777 10.178 1.00 97.69 117 ILE A C 1
ATOM 919 O O . ILE A 1 117 ? -2.493 -3.771 10.568 1.00 97.69 117 ILE A O 1
ATOM 923 N N . ARG A 1 118 ? -0.586 -4.889 10.210 1.00 97.88 118 ARG A N 1
ATOM 924 C CA . ARG A 1 118 ? -1.124 -6.190 10.648 1.00 97.88 118 ARG A CA 1
ATOM 925 C C . ARG A 1 118 ? -1.711 -6.163 12.057 1.00 97.88 118 ARG A C 1
ATOM 927 O O . ARG A 1 118 ? -2.686 -6.857 12.313 1.00 97.88 118 ARG A O 1
ATOM 934 N N . ALA A 1 119 ? -1.119 -5.386 12.960 1.00 97.12 119 ALA A N 1
ATOM 935 C CA . ALA A 1 119 ? -1.571 -5.303 14.344 1.00 97.12 119 ALA A CA 1
ATOM 936 C C . ALA A 1 119 ? -2.778 -4.371 14.545 1.00 97.12 119 ALA A C 1
ATOM 938 O O . ALA A 1 119 ? -3.503 -4.535 15.522 1.00 97.12 119 ALA A O 1
ATOM 939 N N . GLN A 1 120 ? -2.962 -3.366 13.684 1.00 96.06 120 GLN A N 1
ATOM 940 C CA . GLN A 1 120 ? -3.874 -2.250 13.964 1.00 96.06 120 GLN A CA 1
ATOM 941 C C . GLN A 1 120 ? -4.979 -2.048 12.928 1.00 96.06 120 GLN A C 1
ATOM 943 O O . GLN A 1 120 ? -5.903 -1.291 13.218 1.00 96.06 120 GLN A O 1
ATOM 948 N N . ILE A 1 121 ? -4.880 -2.655 11.743 1.00 97.50 121 ILE A N 1
ATOM 949 C CA . ILE A 1 121 ? -5.857 -2.446 10.673 1.00 97.50 121 ILE A CA 1
ATOM 950 C C . ILE A 1 121 ? -7.240 -2.941 11.069 1.00 97.50 121 ILE A C 1
ATOM 952 O O . ILE A 1 121 ? -7.419 -4.053 11.574 1.00 97.50 121 ILE A O 1
ATOM 956 N N . LYS A 1 122 ? -8.237 -2.097 10.821 1.00 96.25 122 LYS A N 1
ATOM 957 C CA . LYS A 1 122 ? -9.646 -2.400 11.062 1.00 96.25 122 LYS A CA 1
ATOM 958 C C . LYS A 1 122 ? -10.509 -1.963 9.886 1.00 96.25 122 LYS A C 1
ATOM 960 O O . LYS A 1 122 ? -10.082 -1.224 9.004 1.00 96.25 122 LYS A O 1
ATOM 965 N N . SER A 1 123 ? -11.746 -2.444 9.884 1.00 95.19 123 SER A N 1
ATOM 966 C CA . SER A 1 123 ? -12.733 -2.080 8.872 1.00 95.19 123 SER A CA 1
ATOM 967 C C . SER A 1 123 ? -12.933 -0.565 8.824 1.00 95.19 123 SER A C 1
ATOM 969 O O . SER A 1 123 ? -13.096 0.070 9.865 1.00 95.19 123 SER A O 1
ATOM 971 N N . GLY A 1 124 ? -12.943 -0.014 7.613 1.00 95.00 124 GLY A N 1
ATOM 972 C CA . GLY A 1 124 ? -13.054 1.423 7.365 1.00 95.00 124 GLY A CA 1
ATOM 973 C C . GLY A 1 124 ? -11.713 2.140 7.218 1.00 95.00 124 GLY A C 1
ATOM 974 O O . GLY A 1 124 ? -11.697 3.242 6.681 1.00 95.00 124 GLY A O 1
ATOM 975 N N . ASP A 1 125 ? -10.600 1.533 7.637 1.00 97.62 125 ASP A N 1
ATOM 976 C CA . ASP A 1 125 ? -9.278 2.089 7.355 1.00 97.62 125 ASP A CA 1
ATOM 977 C C . ASP A 1 125 ? -8.920 1.962 5.867 1.00 97.62 125 ASP A C 1
ATOM 979 O O . ASP A 1 125 ? -9.382 1.056 5.170 1.00 97.62 125 ASP A O 1
ATOM 983 N N . GLU A 1 126 ? -8.049 2.851 5.391 1.00 97.56 126 GLU A N 1
ATOM 984 C CA . GLU A 1 126 ? -7.656 2.925 3.983 1.00 97.56 126 GLU A CA 1
ATOM 985 C C . GLU A 1 126 ? -6.128 2.877 3.844 1.00 97.56 126 GLU A C 1
ATOM 987 O O . GLU A 1 126 ? -5.393 3.531 4.590 1.00 97.56 126 GLU A O 1
ATOM 992 N N . LEU A 1 127 ? -5.649 2.098 2.871 1.00 97.62 127 LEU A N 1
ATOM 993 C CA . LEU A 1 127 ? -4.243 2.023 2.477 1.00 97.62 127 LEU A CA 1
ATOM 994 C C . LEU A 1 127 ? -4.103 2.564 1.056 1.00 97.62 127 LEU A C 1
ATOM 996 O O . LEU A 1 127 ? -4.715 2.039 0.128 1.00 97.62 127 LEU A O 1
ATOM 1000 N N . TYR A 1 128 ? -3.273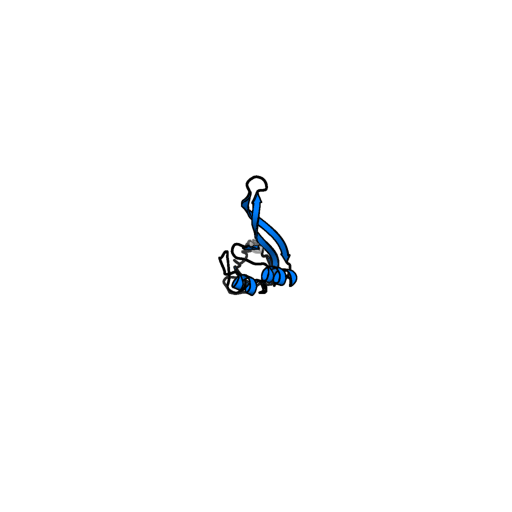 3.586 0.882 1.00 97.56 128 TYR A N 1
ATOM 1001 C CA . TYR A 1 128 ? -3.019 4.217 -0.406 1.00 97.56 128 TYR A CA 1
ATOM 1002 C C . TYR A 1 128 ? -1.586 3.960 -0.841 1.00 97.56 128 TYR A C 1
ATOM 1004 O O . TYR A 1 128 ? -0.654 4.362 -0.150 1.00 97.56 128 TYR A O 1
ATOM 1012 N N . PHE A 1 129 ? -1.422 3.353 -2.013 1.00 97.38 129 PHE A N 1
ATOM 1013 C CA . PHE A 1 129 ? -0.144 3.256 -2.711 1.00 97.38 129 PHE A CA 1
ATOM 1014 C C . PHE A 1 129 ? -0.193 4.211 -3.900 1.00 97.38 129 PHE A C 1
ATOM 1016 O O . PHE A 1 129 ? -0.984 4.007 -4.820 1.00 97.38 129 PHE A O 1
ATOM 1023 N N . PHE A 1 130 ? 0.598 5.277 -3.863 1.00 96.56 130 PHE A N 1
ATOM 1024 C CA . PHE A 1 130 ? 0.517 6.367 -4.837 1.00 96.56 130 PHE A CA 1
ATOM 1025 C C . PHE A 1 130 ? 1.904 6.901 -5.197 1.00 96.56 130 PHE A C 1
ATOM 1027 O O . PHE A 1 130 ? 2.901 6.520 -4.584 1.00 96.56 130 PHE A O 1
ATOM 1034 N N . GLU A 1 131 ? 1.961 7.725 -6.249 1.00 96.69 131 GLU A N 1
ATOM 1035 C CA . GLU A 1 131 ? 3.219 8.232 -6.826 1.00 96.69 131 GLU A CA 1
ATOM 1036 C C . GLU A 1 131 ? 4.228 7.112 -7.119 1.00 96.69 131 GLU A C 1
ATOM 1038 O O . GLU A 1 131 ? 5.419 7.213 -6.852 1.00 96.69 131 GLU A O 1
ATOM 1043 N N . VAL A 1 132 ? 3.728 6.000 -7.661 1.00 96.81 132 VAL A N 1
ATOM 1044 C CA . VAL A 1 132 ? 4.556 4.847 -8.012 1.00 96.81 132 VAL A CA 1
ATOM 1045 C C . VAL A 1 132 ? 5.371 5.181 -9.258 1.00 96.81 132 VAL A C 1
ATOM 1047 O O . VAL A 1 132 ? 4.821 5.356 -10.346 1.00 96.81 132 VAL A O 1
ATOM 1050 N N . VAL A 1 133 ? 6.690 5.234 -9.101 1.00 96.69 133 VAL A N 1
ATOM 1051 C CA . VAL A 1 133 ? 7.648 5.487 -10.177 1.00 96.69 133 VAL A CA 1
ATOM 1052 C C . VAL A 1 133 ? 8.341 4.180 -10.550 1.00 96.69 133 VAL A C 1
ATOM 1054 O O . VAL A 1 133 ? 8.889 3.484 -9.694 1.00 96.69 133 VAL A O 1
ATOM 1057 N N . ALA A 1 134 ? 8.334 3.852 -11.840 1.00 95.50 134 ALA A N 1
ATOM 1058 C CA . ALA A 1 134 ? 9.008 2.681 -12.390 1.00 95.50 134 ALA A CA 1
ATOM 1059 C C . ALA A 1 134 ? 10.403 3.035 -12.930 1.00 95.50 134 ALA A C 1
ATOM 1061 O O . ALA A 1 134 ? 10.621 4.150 -13.401 1.00 95.50 134 ALA A O 1
ATOM 1062 N N . LYS A 1 135 ? 11.318 2.064 -12.909 1.00 92.62 135 LYS A N 1
ATOM 1063 C CA . LYS A 1 135 ? 12.609 2.090 -13.611 1.00 92.62 135 LYS A CA 1
ATOM 1064 C C . LYS A 1 135 ? 12.819 0.784 -14.380 1.00 92.62 135 LYS A C 1
ATOM 1066 O O . LYS A 1 135 ? 12.311 -0.264 -13.963 1.00 92.62 135 LYS A O 1
ATOM 1071 N N . ASP A 1 136 ? 13.516 0.874 -15.503 1.00 81.62 136 ASP A N 1
ATOM 1072 C CA . ASP A 1 136 ? 13.865 -0.237 -16.389 1.00 81.62 136 ASP A CA 1
ATOM 1073 C C . ASP A 1 136 ? 15.284 -0.775 -16.164 1.00 81.62 136 ASP A C 1
ATOM 1075 O O . ASP A 1 136 ? 16.132 -0.057 -15.587 1.00 81.62 136 ASP A O 1
#

Foldseek 3Di:
DPVVVVVVVVVVVVPPPPPPPPPDPDPPDDDFDKFKDQVPDGDDDDDALVVVLVRLQGWIWMAGPVRDTWAWQKKKKKKKAKDWDADPPPRDTDIDIDIDMDMDRHPDDDPVVSVCSNVRPDPPMDMDIDPTDTDD

pLDDT: mean 88.08, std 15.76, range [47.78, 98.31]

Sequence (136 aa):
MKHTQFFTAVLFCLFSLQANAQTKPVAKFKPPKLTTMLGEFKDSTGITKETAAQIIGLPLKIYDAAKKTYSVANYQLAYKKTGIREDEITGKLIPTSTLSYQLFTETPVSPIWIKTIRAQIKSGDELYFFEVVAKD